Protein AF-A0A8H6UG56-F1 (afdb_monomer)

Mean predicted aligned error: 6.61 Å

Secondary structure (DSSP, 8-state):
--TTHHHHHHIIIIIIIIIIIIIIT---GGG-EEEEETHHHHHHHHHHHHHHHHTTTSS-SS----SEEEEES--S-TTS---SSPB-S-EEEEEESS-SSS-HHHHHHHHHHBS-EEEEEESSSSS----SHHHHHHHHHHHHHH----TTPPTT-----

Solvent-accessible surface area (backbone atoms only — not comparable to full-atom values): 8827 Å² total; per-residue (Å²): 135,71,87,58,50,66,59,55,24,49,44,48,37,54,51,46,44,49,41,39,40,30,67,70,67,64,44,53,45,56,74,42,65,46,77,19,58,35,72,48,8,23,36,48,48,50,30,55,43,49,55,37,54,72,29,68,78,68,82,53,95,67,44,72,35,39,34,25,36,40,14,32,22,23,32,51,50,88,88,52,85,64,79,73,83,54,17,75,31,34,32,37,37,34,23,13,66,56,33,81,53,50,27,72,72,27,50,52,53,31,51,56,37,24,70,41,69,47,78,48,63,35,90,50,73,43,30,66,79,66,87,49,68,79,54,38,45,62,55,50,53,55,50,54,76,41,58,86,68,66,82,85,60,61,91,88,73,74,86,88,127

Foldseek 3Di:
DCVCLVVLLCCCQVCPVVNPVCPPVPDFLLQAEEEAEDSGLLSQLLNQLVQQVVCVPVPPPCRRGHLAYEYFLAAHDPPHDLDDDARAHAYEYEWAPARPHCDPVRQVSNVSRHVHYHYYHHPDHTRGDDDDCVSCVVVVVSVVVSNPDPPVVDPPDDDDD

Nearest PDB structures (foldseek):
  3bdi-assembly1_A  TM=7.224E-01  e=1.217E-03  Thermoplasma acidophilum DSM 1728
  3pi6-assembly2_D  TM=7.248E-01  e=5.162E-02  Pseudomonas aeruginosa UCBPP-PA14
  4ywf-assembly1_A  TM=5.797E-01  e=2.856E-02  Micromonospora maris
  3kda-assembly2_B  TM=7.208E-01  e=9.328E-02  Pseudomonas aeruginosa UCBPP-PA14
  4dmh-assembly1_A  TM=7.120E-01  e=1.213E-01  Pseudomonas aeruginosa UCBPP-PA14

InterPro domains:
  IPR029058 Alpha/Beta hydrolase fold [G3DSA:3.40.50.1820] (2-149)
  IPR029058 Alpha/Beta hydrolase fold [SSF53474] (21-148)
  IPR050565 Acyl-protein thioesterase 1-2/Carboxylesterase-like [PTHR10655] (22-149)

Organism: NCBI:txid1194566

Sequence (161 aa):
MDAGFKRATSLLLDEVIQGALVRKCGYRAAEILVLGFGQGGMAALVAAREMAQSQSGSGSAGGDALSGVISIGAPYPLSGSTVGAKSRTPVLLVGGREPTAVSEGAIRRTKQVFEFVEVHQYARKGDGMPRNRDEMMPVMQFFARRLRSWQGVPEGSVEIT

Radius of gyration: 16.25 Å; Cα contacts (8 Å, |Δi|>4): 280; chains: 1; bounding box: 48×29×45 Å

Structure (mmCIF, N/CA/C/O backbone):
data_AF-A0A8H6UG56-F1
#
_entry.id   AF-A0A8H6UG56-F1
#
loop_
_atom_site.group_PDB
_atom_site.id
_atom_site.type_symbol
_atom_site.label_atom_id
_atom_site.label_alt_id
_atom_site.label_comp_id
_atom_site.label_asym_id
_atom_site.label_entity_id
_atom_site.label_seq_id
_atom_site.pdbx_PDB_ins_code
_atom_site.Cartn_x
_atom_site.Cartn_y
_atom_site.Cartn_z
_atom_site.occupancy
_atom_site.B_iso_or_equiv
_atom_site.auth_seq_id
_atom_site.auth_comp_id
_atom_site.auth_asym_id
_atom_site.auth_atom_id
_atom_site.pdbx_PDB_model_num
ATOM 1 N N . MET A 1 1 ? 17.323 12.055 7.307 1.00 52.69 1 MET A N 1
ATOM 2 C CA . MET A 1 1 ? 16.178 12.989 7.234 1.00 52.69 1 MET A CA 1
ATOM 3 C C . MET A 1 1 ? 15.029 12.239 6.574 1.00 52.69 1 MET A C 1
ATOM 5 O O . MET A 1 1 ? 15.282 11.625 5.548 1.00 52.69 1 MET A O 1
ATOM 9 N N . ASP A 1 2 ? 13.833 12.188 7.167 1.00 72.81 2 ASP A N 1
ATOM 10 C CA . ASP A 1 2 ? 12.706 11.358 6.684 1.00 72.81 2 ASP A CA 1
ATOM 11 C C . ASP A 1 2 ? 11.774 12.086 5.694 1.00 72.81 2 ASP A C 1
ATOM 13 O O . ASP A 1 2 ? 10.725 11.558 5.340 1.00 72.81 2 ASP A O 1
ATOM 17 N N . ALA A 1 3 ? 12.137 13.308 5.283 1.00 78.31 3 ALA A N 1
ATOM 18 C CA . ALA A 1 3 ? 11.369 14.179 4.389 1.00 78.31 3 ALA A CA 1
ATOM 19 C C . ALA A 1 3 ? 9.883 14.365 4.782 1.00 78.31 3 ALA A C 1
ATOM 21 O O . ALA A 1 3 ? 9.052 14.664 3.929 1.00 78.31 3 ALA A O 1
ATOM 22 N N . GLY A 1 4 ? 9.531 14.199 6.065 1.00 82.62 4 GLY A N 1
ATOM 23 C CA . GLY A 1 4 ? 8.148 14.304 6.544 1.00 82.62 4 GLY A CA 1
ATOM 24 C C . GLY A 1 4 ? 7.316 13.027 6.390 1.00 82.62 4 GLY A C 1
ATOM 25 O O . GLY A 1 4 ? 6.110 13.055 6.639 1.00 82.62 4 GLY A O 1
ATOM 26 N N . PHE A 1 5 ? 7.929 11.897 6.032 1.00 86.06 5 PHE A N 1
ATOM 27 C CA . PHE A 1 5 ? 7.239 10.618 5.858 1.00 86.06 5 PHE A CA 1
ATOM 28 C C . PHE A 1 5 ? 6.535 10.143 7.138 1.00 86.06 5 PHE A C 1
ATOM 30 O O . PHE A 1 5 ? 5.397 9.670 7.074 1.00 86.06 5 PHE A O 1
ATOM 37 N N . LYS A 1 6 ? 7.143 10.341 8.318 1.00 88.12 6 LYS A N 1
ATOM 38 C CA . LYS A 1 6 ? 6.488 10.032 9.598 1.00 88.12 6 LYS A CA 1
ATOM 39 C C . LYS A 1 6 ? 5.243 10.891 9.826 1.00 88.12 6 LYS A C 1
ATOM 41 O O . LYS A 1 6 ? 4.203 10.392 10.230 1.00 88.12 6 LYS A O 1
ATOM 46 N N . ARG A 1 7 ? 5.317 12.185 9.505 1.00 90.88 7 ARG A N 1
ATOM 47 C CA . ARG A 1 7 ? 4.162 13.087 9.617 1.00 90.88 7 ARG A CA 1
ATOM 48 C C . ARG A 1 7 ? 3.026 12.655 8.688 1.00 90.88 7 ARG A C 1
ATOM 50 O O . ARG A 1 7 ? 1.876 12.648 9.109 1.00 90.88 7 ARG A O 1
ATOM 57 N N . ALA A 1 8 ? 3.343 12.293 7.445 1.00 90.38 8 ALA A N 1
ATOM 58 C CA . ALA A 1 8 ? 2.348 11.848 6.470 1.00 90.38 8 ALA A CA 1
ATOM 59 C C . ALA A 1 8 ? 1.655 10.542 6.894 1.00 90.38 8 ALA A C 1
ATOM 61 O O . ALA A 1 8 ? 0.443 10.410 6.739 1.00 90.38 8 ALA A O 1
ATOM 62 N N . THR A 1 9 ? 2.412 9.595 7.453 1.00 90.62 9 THR A N 1
ATOM 63 C CA . THR A 1 9 ? 1.878 8.311 7.937 1.00 90.62 9 THR A CA 1
ATOM 64 C C . THR A 1 9 ? 1.002 8.481 9.177 1.00 90.62 9 THR A C 1
ATOM 66 O O . THR A 1 9 ? -0.110 7.956 9.183 1.00 90.62 9 THR A O 1
ATOM 69 N N . SER A 1 10 ? 1.420 9.292 10.157 1.00 91.12 10 SER A N 1
ATOM 70 C CA . SER A 1 10 ? 0.582 9.624 11.320 1.00 91.12 10 SER A CA 1
ATOM 71 C C . SER A 1 10 ? -0.700 10.358 10.920 1.00 91.12 10 SER A C 1
ATOM 73 O O . SER A 1 10 ? -1.774 9.994 11.378 1.00 91.12 10 SER A O 1
ATOM 75 N N . LEU A 1 11 ? -0.631 11.328 10.000 1.00 95.19 11 LEU A N 1
ATOM 76 C CA . LEU A 1 11 ? -1.826 12.024 9.506 1.00 95.19 11 LEU A CA 1
ATOM 77 C C . LEU A 1 11 ? -2.807 11.052 8.832 1.00 95.19 11 LEU A C 1
ATOM 79 O O . LEU A 1 11 ? -4.009 11.088 9.104 1.00 95.19 11 LEU A O 1
ATOM 83 N N . LEU A 1 12 ? -2.306 10.157 7.974 1.00 95.00 12 LEU A N 1
ATOM 84 C CA . LEU A 1 12 ? -3.136 9.154 7.306 1.00 95.00 12 LEU A CA 1
ATOM 85 C C . LEU A 1 12 ? -3.818 8.221 8.318 1.00 95.00 12 LEU A C 1
ATOM 87 O O . LEU A 1 12 ? -5.011 7.947 8.195 1.00 95.00 12 LEU A O 1
ATOM 91 N N . LEU A 1 13 ? -3.081 7.736 9.315 1.00 93.12 13 LEU A N 1
ATOM 92 C CA . LEU A 1 13 ? -3.613 6.812 10.311 1.00 93.12 13 LEU A CA 1
ATOM 93 C C . LEU A 1 13 ? -4.576 7.502 11.288 1.00 93.12 13 LEU A C 1
ATOM 95 O O . LEU A 1 13 ? -5.721 7.070 11.429 1.00 93.12 13 LEU A O 1
ATOM 99 N N . ASP A 1 14 ? -4.128 8.565 11.949 1.00 93.44 14 ASP A N 1
ATOM 100 C CA . ASP A 1 14 ? -4.797 9.132 13.122 1.00 93.44 14 ASP A CA 1
ATOM 101 C C . ASP A 1 14 ? -5.932 10.084 12.745 1.00 93.44 14 ASP A C 1
ATOM 103 O O . ASP A 1 14 ? -7.013 10.047 13.348 1.00 93.44 14 ASP A O 1
ATOM 107 N N . GLU A 1 15 ? -5.709 10.931 11.737 1.00 96.00 15 GLU A N 1
ATOM 108 C CA . GLU A 1 15 ? -6.671 11.957 11.332 1.00 96.00 15 GLU A CA 1
ATOM 109 C C . GLU A 1 15 ? -7.642 11.429 10.280 1.00 96.00 15 GLU A C 1
ATOM 111 O O . GLU A 1 15 ? -8.855 11.582 10.432 1.00 96.00 15 GLU A O 1
ATOM 116 N N . VAL A 1 16 ? -7.131 10.777 9.231 1.00 96.81 16 VAL A N 1
ATOM 117 C CA . VAL A 1 16 ? -7.970 10.315 8.118 1.00 96.81 16 VAL A CA 1
ATOM 118 C C . VAL A 1 16 ? -8.674 9.013 8.474 1.00 96.81 16 VAL A C 1
ATOM 120 O O . VAL A 1 16 ? -9.904 8.985 8.525 1.00 96.81 16 VAL A O 1
ATOM 123 N N . ILE A 1 17 ? -7.931 7.936 8.745 1.00 94.38 17 ILE A N 1
ATOM 124 C CA . ILE A 1 17 ? -8.549 6.623 8.953 1.00 94.38 17 ILE A CA 1
ATOM 125 C C . ILE A 1 17 ? -9.282 6.573 10.299 1.00 94.38 17 ILE A C 1
ATOM 127 O O . ILE A 1 17 ? -10.497 6.394 10.328 1.00 94.38 17 ILE A O 1
ATOM 131 N N . GLN A 1 18 ? -8.583 6.766 11.418 1.00 93.12 18 GLN A N 1
ATOM 132 C CA . GLN A 1 18 ? -9.194 6.672 12.748 1.00 93.12 18 GLN A CA 1
ATOM 133 C C . GLN A 1 18 ? -10.093 7.877 13.054 1.00 93.12 18 GLN A C 1
ATOM 135 O O . GLN A 1 18 ? -11.177 7.738 13.619 1.00 93.12 18 GLN A O 1
ATOM 140 N N . GLY A 1 19 ? -9.647 9.087 12.717 1.00 94.31 19 GLY A N 1
ATOM 141 C CA . GLY A 1 19 ? -10.352 10.339 12.997 1.00 94.31 19 GLY A CA 1
ATOM 142 C C . GLY A 1 19 ? -11.615 10.528 12.171 1.00 94.31 19 GLY A C 1
ATOM 143 O O . GLY A 1 19 ? -12.690 10.703 12.740 1.00 94.31 19 GLY A O 1
ATOM 144 N N . ALA A 1 20 ? -11.497 10.519 10.847 1.00 97.06 20 ALA A N 1
ATOM 145 C CA . ALA A 1 20 ? -12.619 10.792 9.963 1.00 97.06 20 ALA A CA 1
ATOM 146 C C . ALA A 1 20 ? -13.411 9.522 9.636 1.00 97.06 20 ALA A C 1
ATOM 148 O O . ALA A 1 20 ? -14.585 9.440 9.990 1.00 97.06 20 ALA A O 1
ATOM 149 N N . LEU A 1 21 ? -12.787 8.524 9.007 1.00 95.12 21 LEU A N 1
ATOM 150 C CA . LEU A 1 21 ? -13.517 7.375 8.462 1.00 95.12 21 LEU A CA 1
ATOM 151 C C . LEU A 1 21 ? -14.144 6.509 9.561 1.00 95.12 21 LEU A C 1
ATOM 153 O O . LEU A 1 21 ? -15.338 6.226 9.500 1.00 95.12 21 LEU A O 1
ATOM 157 N N . VAL A 1 22 ? -13.377 6.144 10.588 1.00 92.12 22 VAL A N 1
ATOM 158 C CA . VAL A 1 22 ? -13.884 5.300 11.677 1.00 92.12 22 VAL A CA 1
ATOM 159 C C . VAL A 1 22 ? -14.750 6.111 12.640 1.00 92.12 22 VAL A C 1
ATOM 161 O O . VAL A 1 22 ? -15.940 5.842 12.776 1.00 92.12 22 VAL A O 1
ATOM 164 N N . ARG A 1 23 ? -14.191 7.134 13.302 1.00 93.62 23 ARG A N 1
ATOM 165 C CA . ARG A 1 23 ? -14.904 7.832 14.389 1.00 93.62 23 ARG A CA 1
ATOM 166 C C . ARG A 1 23 ? -16.042 8.737 13.922 1.00 93.62 23 ARG A C 1
ATOM 168 O O . ARG A 1 23 ? -17.066 8.777 14.594 1.00 93.62 23 ARG A O 1
ATOM 175 N N . LYS A 1 24 ? -15.876 9.492 12.829 1.00 96.69 24 LYS A N 1
ATOM 176 C CA . LYS A 1 24 ? -16.911 10.438 12.366 1.00 96.69 24 LYS A CA 1
ATOM 177 C C . LYS A 1 24 ? -17.894 9.803 11.390 1.00 96.69 24 LYS A C 1
ATOM 179 O O . LYS A 1 24 ? -19.077 10.113 11.455 1.00 96.69 24 LYS A O 1
ATOM 184 N N . CYS A 1 25 ? -17.414 8.950 10.487 1.00 94.56 25 CYS A N 1
ATOM 185 C CA . CYS A 1 25 ? -18.244 8.346 9.445 1.00 94.56 25 CYS A CA 1
ATOM 186 C C . CYS A 1 25 ? -18.743 6.935 9.790 1.00 94.56 25 CYS A C 1
ATOM 188 O O . CYS A 1 25 ? -19.623 6.438 9.096 1.00 94.56 25 CYS A O 1
ATOM 190 N N . GLY A 1 26 ? -18.227 6.299 10.847 1.00 90.38 26 GLY A N 1
ATOM 191 C CA . GLY A 1 26 ? -18.709 4.999 11.317 1.00 90.38 26 GLY A CA 1
ATOM 192 C C . GLY A 1 26 ? -18.255 3.798 10.483 1.00 90.38 26 GLY A C 1
ATOM 193 O O . GLY A 1 26 ? -18.798 2.711 10.668 1.00 90.38 26 GLY A O 1
ATOM 194 N N . TYR A 1 27 ? -17.278 3.960 9.584 1.00 91.00 27 TYR A N 1
AT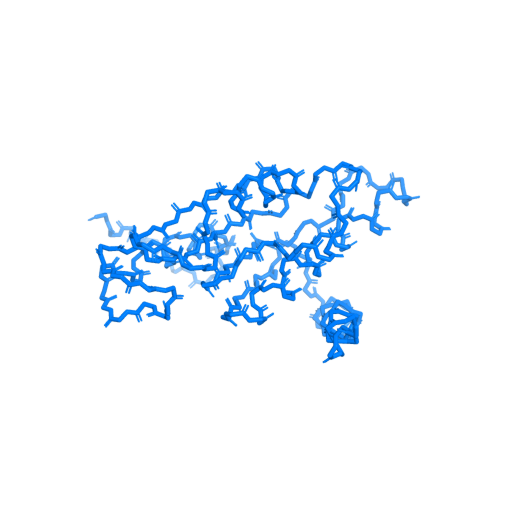OM 195 C CA . TYR A 1 27 ? -16.721 2.835 8.831 1.00 91.00 27 TYR A CA 1
ATOM 196 C C . TYR A 1 27 ? -15.914 1.911 9.746 1.00 91.00 27 TYR A C 1
ATOM 198 O O . TYR A 1 27 ? -15.147 2.358 10.601 1.00 91.00 27 TYR A O 1
ATOM 206 N N . ARG A 1 28 ? -16.013 0.604 9.522 1.00 89.62 28 ARG A N 1
ATOM 207 C CA . ARG A 1 28 ? -15.114 -0.387 10.130 1.00 89.62 28 ARG A CA 1
ATOM 208 C C . ARG A 1 28 ? -13.779 -0.385 9.392 1.00 89.62 28 ARG A C 1
ATOM 210 O O . ARG A 1 28 ? -13.743 -0.151 8.185 1.00 89.62 28 ARG A O 1
ATOM 217 N N . ALA A 1 29 ? -12.677 -0.736 10.059 1.00 89.75 29 ALA A N 1
ATOM 218 C CA . ALA A 1 29 ? -11.380 -0.858 9.373 1.00 89.75 29 ALA A CA 1
ATOM 219 C C . ALA A 1 29 ? -11.466 -1.859 8.204 1.00 89.75 29 ALA A C 1
ATOM 221 O O . ALA A 1 29 ? -11.003 -1.606 7.093 1.00 89.75 29 ALA A O 1
ATOM 222 N N . ALA A 1 30 ? -12.212 -2.934 8.446 1.00 89.06 30 ALA A N 1
ATOM 223 C CA . ALA A 1 30 ? -12.656 -3.952 7.509 1.00 89.06 30 ALA A CA 1
ATOM 224 C C . ALA A 1 30 ? -13.321 -3.452 6.203 1.00 89.06 30 ALA A C 1
ATOM 226 O O . ALA A 1 30 ? -13.440 -4.243 5.262 1.00 89.06 30 ALA A O 1
ATOM 227 N N . GLU A 1 31 ? -13.779 -2.202 6.146 1.00 90.56 31 GLU A N 1
ATOM 228 C CA . GLU A 1 31 ? -14.461 -1.571 5.004 1.00 90.56 31 GLU A CA 1
ATOM 229 C C . GLU A 1 31 ? -13.562 -0.571 4.268 1.00 90.56 31 GLU A C 1
ATOM 231 O O . GLU A 1 31 ? -13.921 -0.066 3.208 1.00 90.56 31 GLU A O 1
ATOM 236 N N . ILE A 1 32 ? -12.371 -0.302 4.803 1.00 93.56 32 ILE A N 1
ATOM 237 C CA . ILE A 1 32 ? -11.450 0.703 4.285 1.00 93.56 32 ILE A CA 1
ATOM 238 C C . ILE A 1 32 ? -10.350 0.001 3.490 1.00 93.56 32 ILE A C 1
ATOM 240 O O . ILE A 1 32 ? -9.613 -0.834 4.016 1.00 93.56 32 ILE A O 1
ATOM 244 N N . LEU A 1 33 ? -10.224 0.355 2.212 1.00 95.81 33 LEU A N 1
ATOM 245 C CA . LEU A 1 33 ? -9.121 -0.055 1.348 1.00 95.81 33 LEU A CA 1
ATOM 246 C C . LEU A 1 33 ? -8.312 1.174 0.946 1.00 95.81 33 LEU A C 1
ATOM 248 O O . LEU A 1 33 ? -8.878 2.198 0.568 1.00 95.81 33 LEU A O 1
ATOM 252 N N . VAL A 1 34 ? -6.986 1.066 1.003 1.00 97.00 34 VAL A N 1
ATOM 253 C CA . VAL A 1 34 ? -6.087 2.166 0.642 1.00 97.00 34 VAL A CA 1
ATOM 254 C C . VAL A 1 34 ? -5.360 1.826 -0.651 1.00 97.00 34 VAL A C 1
ATOM 256 O O . VAL A 1 34 ? -4.660 0.819 -0.732 1.00 97.00 34 VAL A O 1
ATOM 259 N N . LEU A 1 35 ? -5.503 2.679 -1.662 1.00 97.62 35 LEU A N 1
ATOM 260 C CA . LEU A 1 35 ? -4.717 2.620 -2.890 1.00 97.62 35 LEU A CA 1
ATOM 261 C C . LEU A 1 35 ? -3.678 3.738 -2.859 1.00 97.62 35 LEU A C 1
ATOM 263 O O . LEU A 1 35 ? -4.025 4.906 -2.698 1.00 97.62 35 LEU A O 1
ATOM 267 N N . GLY A 1 36 ? -2.407 3.386 -3.029 1.00 97.31 36 GLY A N 1
ATOM 268 C CA . GLY A 1 36 ? -1.306 4.341 -3.041 1.00 97.31 36 GLY A CA 1
ATOM 269 C C . GLY A 1 36 ? -0.345 4.110 -4.203 1.00 97.31 36 GLY A C 1
ATOM 270 O O . GLY A 1 36 ? -0.019 2.975 -4.544 1.00 97.31 36 GLY A O 1
ATOM 271 N N . PHE A 1 37 ? 0.139 5.205 -4.788 1.00 97.00 37 PHE A N 1
ATOM 272 C CA . PHE A 1 37 ? 1.161 5.204 -5.835 1.00 97.00 37 PHE A CA 1
ATOM 273 C C . PHE A 1 37 ? 2.478 5.781 -5.305 1.00 97.00 37 PHE A C 1
ATOM 275 O O . PHE A 1 37 ? 2.483 6.809 -4.621 1.00 97.00 37 PHE A O 1
ATOM 282 N N . GLY A 1 38 ? 3.598 5.119 -5.605 1.00 95.06 38 GLY A N 1
ATOM 283 C CA . GLY A 1 38 ? 4.928 5.531 -5.165 1.00 95.06 38 GLY A CA 1
ATOM 284 C C . GLY A 1 38 ? 4.975 5.724 -3.648 1.00 95.06 38 GLY A C 1
ATOM 285 O O . GLY A 1 38 ? 4.553 4.864 -2.877 1.00 95.06 38 GLY A O 1
ATOM 286 N N . GLN A 1 39 ? 5.428 6.887 -3.188 1.00 93.38 39 GLN A N 1
ATOM 287 C CA . GLN A 1 39 ? 5.518 7.169 -1.749 1.00 93.38 39 GLN A CA 1
ATOM 288 C C . GLN A 1 39 ? 4.159 7.103 -1.027 1.00 93.38 39 GLN A C 1
ATOM 290 O O . GLN A 1 39 ? 4.120 6.749 0.149 1.00 93.38 39 GLN A O 1
ATOM 295 N N . GLY A 1 40 ? 3.043 7.347 -1.725 1.00 95.31 40 GLY A N 1
ATOM 296 C CA . GLY A 1 40 ? 1.704 7.133 -1.170 1.00 95.31 40 GLY A CA 1
ATOM 297 C C . GLY A 1 40 ? 1.416 5.657 -0.877 1.00 95.31 40 GLY A C 1
ATOM 298 O O . GLY A 1 40 ? 0.803 5.339 0.138 1.00 95.31 40 GLY A O 1
ATOM 299 N N . GLY A 1 41 ? 1.926 4.744 -1.710 1.00 96.62 41 GLY A N 1
ATOM 300 C CA . GLY A 1 41 ? 1.874 3.300 -1.462 1.00 96.62 41 GLY A CA 1
ATOM 301 C C . GLY A 1 41 ? 2.718 2.892 -0.254 1.00 96.62 41 GLY A C 1
ATOM 302 O O . GLY A 1 41 ? 2.249 2.156 0.612 1.00 96.62 41 GLY A O 1
ATOM 303 N N . MET A 1 42 ? 3.925 3.458 -0.117 1.00 96.50 42 MET A N 1
ATOM 304 C CA . MET A 1 42 ? 4.762 3.242 1.074 1.00 96.50 42 MET A CA 1
ATOM 305 C C . MET A 1 42 ? 4.055 3.706 2.352 1.00 96.50 42 MET A C 1
ATO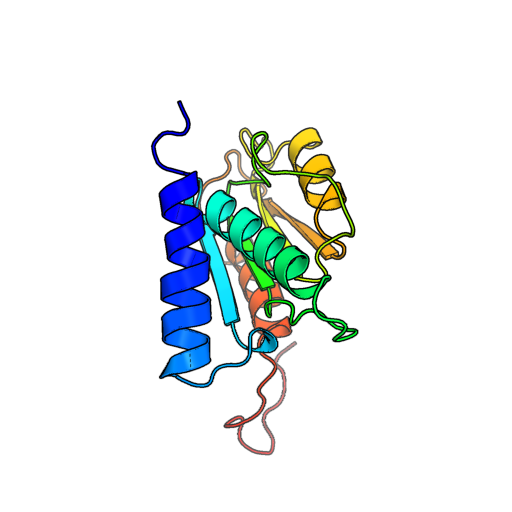M 307 O O . MET A 1 42 ? 4.050 2.982 3.347 1.00 96.50 42 MET A O 1
ATOM 311 N N . ALA A 1 43 ? 3.447 4.895 2.325 1.00 96.00 43 ALA A N 1
ATOM 312 C CA . ALA A 1 43 ? 2.724 5.444 3.466 1.00 96.00 43 ALA A CA 1
ATOM 313 C C . ALA A 1 43 ? 1.503 4.587 3.831 1.00 96.00 43 ALA A C 1
ATOM 315 O O . ALA A 1 43 ? 1.294 4.297 5.007 1.00 96.00 43 ALA A O 1
ATOM 316 N N . ALA A 1 44 ? 0.747 4.115 2.832 1.00 96.81 44 ALA A N 1
ATOM 317 C CA . ALA A 1 44 ? -0.385 3.214 3.032 1.00 96.81 44 ALA A CA 1
ATOM 318 C C . ALA A 1 44 ? 0.030 1.901 3.715 1.00 96.81 44 ALA A C 1
ATOM 320 O O . ALA A 1 44 ? -0.625 1.453 4.656 1.00 96.81 44 ALA A O 1
ATOM 321 N N . LEU A 1 45 ? 1.147 1.305 3.285 1.00 97.44 45 LEU A N 1
ATOM 322 C CA . LEU A 1 45 ? 1.685 0.094 3.902 1.00 97.44 45 LEU A CA 1
ATOM 323 C C . LEU A 1 45 ? 2.135 0.344 5.350 1.00 97.44 45 LEU A C 1
ATOM 325 O O . LEU A 1 45 ? 1.852 -0.465 6.227 1.00 97.44 45 LEU A O 1
ATOM 329 N N . VAL A 1 46 ? 2.805 1.460 5.638 1.00 95.94 46 VAL A N 1
ATOM 330 C CA . VAL A 1 46 ? 3.209 1.779 7.019 1.00 95.94 46 VAL A CA 1
ATOM 331 C C . VAL A 1 46 ? 1.995 2.020 7.912 1.00 95.94 46 VAL A C 1
ATOM 333 O O . VAL A 1 46 ? 1.905 1.401 8.968 1.00 95.94 46 VAL A O 1
ATOM 336 N N . ALA A 1 47 ? 1.010 2.802 7.465 1.00 94.31 47 ALA A N 1
ATOM 337 C CA . ALA A 1 47 ? -0.214 3.042 8.229 1.00 94.31 47 ALA A CA 1
ATOM 338 C C . ALA A 1 47 ? -0.979 1.737 8.524 1.00 94.31 47 ALA A C 1
ATOM 340 O O . ALA A 1 47 ? -1.402 1.501 9.655 1.00 94.31 47 ALA A O 1
ATOM 341 N N . ALA A 1 48 ? -1.10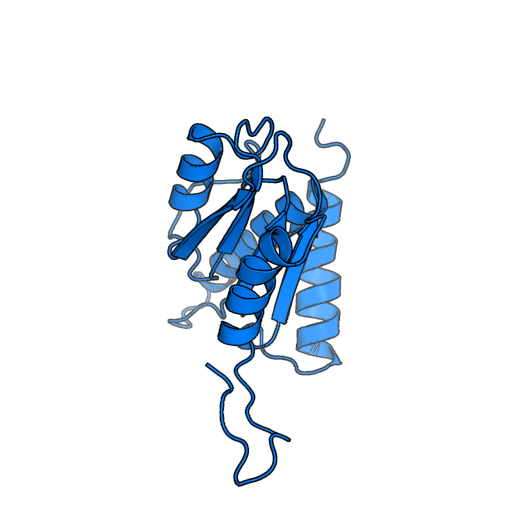1 0.840 7.538 1.00 94.56 48 ALA A N 1
ATOM 342 C CA . ALA A 1 48 ? -1.731 -0.469 7.722 1.00 94.56 48 ALA A CA 1
ATOM 343 C C . ALA A 1 48 ? -0.962 -1.377 8.697 1.00 94.56 48 ALA A C 1
ATOM 345 O O . ALA A 1 48 ? -1.558 -2.214 9.384 1.00 94.56 48 ALA A O 1
ATOM 346 N N . ARG A 1 49 ? 0.367 -1.243 8.750 1.00 93.38 49 ARG A N 1
ATOM 347 C CA . ARG A 1 49 ? 1.208 -1.961 9.707 1.00 93.38 49 ARG A CA 1
ATOM 348 C C . ARG A 1 49 ? 1.024 -1.413 11.120 1.00 93.38 49 ARG A C 1
ATOM 350 O O . ARG A 1 49 ? 0.782 -2.199 12.035 1.00 93.38 49 ARG A O 1
ATOM 357 N N . GLU A 1 50 ? 1.120 -0.102 11.292 1.00 91.19 50 GLU A N 1
ATOM 358 C CA . GLU A 1 50 ? 0.982 0.559 12.592 1.00 91.19 50 GLU A CA 1
ATOM 359 C C . GLU A 1 50 ? -0.411 0.334 13.189 1.00 91.19 50 GLU A C 1
ATOM 361 O O . GLU A 1 50 ? -0.522 -0.016 14.361 1.00 91.19 50 GLU A O 1
ATOM 366 N N . MET A 1 51 ? -1.465 0.381 12.367 1.00 88.12 51 MET A N 1
ATOM 367 C CA . MET A 1 51 ? -2.827 0.034 12.787 1.00 88.12 51 MET A CA 1
ATOM 368 C C . MET A 1 51 ? -2.912 -1.363 13.418 1.00 88.12 51 MET A C 1
ATOM 370 O O . MET A 1 51 ? -3.538 -1.534 14.464 1.00 88.12 51 MET A O 1
ATOM 374 N N . ALA A 1 52 ? -2.251 -2.355 12.815 1.00 86.12 52 ALA A N 1
ATOM 375 C CA . ALA A 1 52 ? -2.228 -3.717 13.342 1.00 86.12 52 ALA A CA 1
ATOM 376 C C . ALA A 1 52 ? -1.416 -3.839 14.647 1.00 86.12 52 ALA A C 1
ATOM 378 O O . ALA A 1 52 ? -1.716 -4.697 15.474 1.00 86.12 52 ALA A O 1
ATOM 379 N N . GLN A 1 53 ? -0.396 -2.996 14.851 1.00 83.44 53 GLN A N 1
ATOM 380 C CA . GLN A 1 53 ? 0.410 -2.992 16.079 1.00 83.44 53 GLN A CA 1
ATOM 381 C C . GLN A 1 53 ? -0.328 -2.334 17.245 1.00 83.44 53 GLN A C 1
ATOM 383 O O . GLN A 1 53 ? -0.384 -2.917 18.328 1.00 83.44 53 GLN A O 1
ATOM 388 N N . SER A 1 54 ? -0.944 -1.170 17.027 1.00 74.62 54 SER A N 1
ATOM 389 C CA . SER A 1 54 ? -1.611 -0.392 18.079 1.00 74.62 54 SER A CA 1
ATOM 390 C C . SER A 1 54 ? -2.741 -1.152 18.782 1.00 74.62 54 SER A C 1
ATOM 392 O O . SER A 1 54 ? -3.037 -0.875 19.939 1.00 74.62 54 SER A O 1
ATOM 394 N N . GLN A 1 55 ? -3.346 -2.143 18.123 1.00 66.38 55 GLN A N 1
ATOM 395 C CA . GLN A 1 55 ? -4.443 -2.937 18.691 1.00 66.38 55 GLN A CA 1
ATOM 396 C C . GLN A 1 55 ? -3.996 -4.265 19.321 1.00 66.38 55 GLN A C 1
ATOM 398 O O . GLN A 1 55 ? -4.748 -4.879 20.070 1.00 66.38 55 GLN A O 1
ATOM 403 N N . SER A 1 56 ? -2.754 -4.699 19.090 1.00 56.00 56 SER A N 1
ATOM 404 C CA . SER A 1 56 ? -2.219 -5.924 19.708 1.00 56.00 56 SER A CA 1
ATOM 405 C C . SER A 1 56 ? -1.950 -5.793 21.218 1.00 56.00 56 SER A C 1
ATOM 407 O O . SER A 1 56 ? -1.790 -6.802 21.900 1.00 56.00 56 SER A O 1
ATOM 409 N N . GLY A 1 57 ? -1.962 -4.567 21.756 1.00 51.38 57 GLY A N 1
ATOM 410 C CA . GLY A 1 57 ? -1.846 -4.284 23.191 1.00 51.38 57 GLY A CA 1
ATOM 411 C C . GLY A 1 57 ? -3.173 -4.167 23.955 1.00 51.38 57 GLY A C 1
ATOM 412 O O . GLY A 1 57 ? -3.138 -4.068 25.177 1.00 51.38 57 GLY A O 1
ATOM 413 N N . SER A 1 58 ? -4.337 -4.174 23.287 1.00 51.47 58 SER A N 1
ATOM 414 C CA . SER A 1 58 ? -5.641 -3.884 23.919 1.00 51.47 58 SER A CA 1
ATOM 415 C C . SER A 1 58 ? -6.510 -5.114 24.226 1.00 51.47 58 SER A C 1
ATOM 417 O O . SER A 1 58 ? -7.696 -4.971 24.516 1.00 51.47 58 SER A O 1
ATOM 419 N N . GLY A 1 59 ? -5.962 -6.335 24.169 1.00 39.41 59 GLY A N 1
ATOM 420 C CA . GLY A 1 59 ? -6.677 -7.565 24.556 1.00 39.41 59 GLY A CA 1
ATOM 421 C C . GLY A 1 59 ? -7.852 -7.965 23.649 1.00 39.41 59 GLY A C 1
ATOM 422 O O . GLY A 1 59 ? -8.470 -9.003 23.870 1.00 39.41 59 GLY A O 1
ATOM 423 N N . SER A 1 60 ? -8.145 -7.190 22.601 1.00 39.62 60 SER A N 1
ATOM 424 C CA . SER A 1 60 ? -9.097 -7.571 21.558 1.00 39.62 60 SER A CA 1
ATOM 425 C C . SER A 1 60 ? -8.391 -8.510 20.582 1.00 39.62 60 SER A C 1
ATOM 427 O O . SER A 1 60 ? -7.555 -8.091 19.782 1.00 39.62 60 SER A O 1
ATOM 429 N N . ALA A 1 61 ? -8.678 -9.808 20.696 1.00 36.59 61 ALA A N 1
ATOM 430 C CA . ALA A 1 61 ? -8.149 -10.856 19.830 1.00 36.59 61 ALA A CA 1
ATOM 431 C C . ALA A 1 61 ? -8.678 -10.687 18.392 1.00 36.59 61 ALA A C 1
ATOM 433 O O . ALA A 1 61 ? -9.644 -11.322 17.984 1.00 36.59 61 ALA A O 1
ATOM 434 N N . GLY A 1 62 ? -8.051 -9.789 17.636 1.00 40.94 62 GLY A N 1
ATOM 435 C CA . GLY A 1 62 ? -8.428 -9.454 16.268 1.00 40.94 62 GLY A CA 1
ATOM 436 C C . GLY A 1 62 ? -8.287 -7.962 16.020 1.00 40.94 62 GLY A C 1
ATOM 437 O O . GLY A 1 62 ? -9.291 -7.268 15.933 1.00 40.94 62 GLY A O 1
ATOM 438 N N . GLY A 1 63 ? -7.046 -7.469 15.928 1.00 52.28 63 GLY A N 1
ATOM 439 C CA . GLY A 1 63 ? -6.804 -6.103 15.466 1.00 52.28 63 GLY A CA 1
ATOM 440 C C . GLY A 1 63 ? -7.485 -5.904 14.112 1.00 52.28 63 GLY A C 1
ATOM 441 O O . GLY A 1 63 ? -7.286 -6.717 13.204 1.00 52.28 63 GLY A O 1
ATOM 442 N N . ASP A 1 64 ? -8.326 -4.880 14.013 1.00 70.12 64 ASP A N 1
ATOM 443 C CA . ASP A 1 64 ? -9.257 -4.697 12.905 1.00 70.12 64 ASP A CA 1
ATOM 444 C C . ASP A 1 64 ? -8.452 -4.337 11.646 1.00 70.12 64 ASP A C 1
ATOM 446 O O . ASP A 1 64 ? -8.010 -3.204 11.446 1.00 70.12 64 ASP A O 1
ATOM 450 N N . ALA A 1 65 ? -8.134 -5.356 10.848 1.00 88.00 65 ALA A N 1
ATOM 451 C CA . ALA A 1 65 ? -7.327 -5.206 9.649 1.00 88.00 65 ALA A CA 1
ATOM 452 C C . ALA A 1 65 ? -8.090 -4.383 8.607 1.00 88.00 65 ALA A C 1
ATOM 454 O O . ALA A 1 65 ? -9.306 -4.535 8.444 1.00 88.00 65 ALA A O 1
ATOM 455 N N . LEU A 1 66 ? -7.357 -3.558 7.856 1.00 92.88 66 LEU A N 1
ATOM 456 C CA . LEU A 1 66 ? -7.934 -2.883 6.700 1.00 92.88 66 LEU A CA 1
ATOM 457 C C . LEU A 1 66 ? -8.436 -3.919 5.691 1.00 92.88 66 LEU A C 1
ATOM 459 O O . LEU A 1 66 ? -7.888 -5.022 5.585 1.00 92.88 66 LEU A O 1
ATOM 463 N N . SER A 1 67 ? -9.437 -3.536 4.900 1.00 93.88 67 SER A N 1
ATOM 464 C CA . SER A 1 67 ? -9.931 -4.368 3.802 1.00 93.88 67 SER A CA 1
ATOM 465 C C . SER A 1 67 ? -8.807 -4.735 2.825 1.00 93.88 67 SER A C 1
ATOM 467 O O . SER A 1 67 ? -8.719 -5.868 2.352 1.00 93.88 67 SER A O 1
ATOM 469 N N . GLY A 1 68 ? -7.879 -3.807 2.585 1.00 95.81 68 GLY A N 1
ATOM 470 C CA . GLY A 1 68 ? -6.618 -4.105 1.919 1.00 95.81 68 GLY A CA 1
ATOM 471 C C . GLY A 1 68 ? -5.779 -2.869 1.618 1.00 95.81 68 GLY A C 1
ATOM 472 O O . GLY A 1 68 ? -6.214 -1.733 1.818 1.00 95.81 68 GLY A O 1
ATOM 473 N N . VAL A 1 69 ? -4.574 -3.102 1.103 1.00 98.06 69 VAL A N 1
ATOM 474 C CA . VAL A 1 69 ? -3.706 -2.067 0.532 1.00 98.06 69 VAL A CA 1
ATOM 475 C C . VAL A 1 69 ? -3.307 -2.457 -0.884 1.00 98.06 69 VAL A C 1
ATOM 477 O O . VAL A 1 69 ? -2.779 -3.544 -1.108 1.00 98.06 69 VAL A O 1
ATOM 480 N N . ILE A 1 70 ? -3.515 -1.553 -1.834 1.00 98.62 70 ILE A N 1
ATOM 481 C CA . ILE A 1 70 ? -2.985 -1.645 -3.195 1.00 98.62 70 ILE A CA 1
ATOM 482 C C . ILE A 1 70 ? -1.827 -0.655 -3.284 1.00 98.62 70 ILE A C 1
ATOM 484 O O . ILE A 1 70 ? -2.041 0.556 -3.247 1.00 98.62 70 ILE A O 1
ATOM 488 N N . SER A 1 71 ? -0.600 -1.158 -3.386 1.00 98.44 71 SER A N 1
ATOM 489 C CA . SER A 1 71 ? 0.605 -0.334 -3.473 1.00 98.44 71 SER A CA 1
ATOM 490 C C . SER A 1 71 ? 1.244 -0.470 -4.848 1.00 98.44 71 SER A C 1
ATOM 492 O O . SER A 1 71 ? 1.814 -1.508 -5.195 1.00 98.44 71 SER A O 1
ATOM 494 N N . ILE A 1 72 ? 1.146 0.594 -5.638 1.00 98.25 72 ILE A N 1
ATOM 495 C CA . ILE A 1 72 ? 1.662 0.653 -7.002 1.00 98.25 72 ILE A CA 1
ATOM 496 C C . ILE A 1 72 ? 3.031 1.322 -6.985 1.00 98.25 72 ILE A C 1
ATOM 498 O O . ILE A 1 72 ? 3.184 2.467 -6.559 1.00 98.25 72 ILE A O 1
ATOM 502 N N . GLY A 1 73 ? 4.031 0.596 -7.463 1.00 96.44 73 GLY A N 1
ATOM 503 C CA . GLY A 1 73 ? 5.401 1.058 -7.613 1.00 96.44 73 GLY A CA 1
ATOM 504 C C . GLY A 1 73 ? 6.131 1.355 -6.315 1.00 96.44 73 GLY A C 1
ATOM 505 O O . GLY A 1 73 ? 7.103 2.108 -6.302 1.00 96.44 73 GLY A O 1
ATOM 506 N N . ALA A 1 74 ? 5.657 0.782 -5.213 1.00 95.25 74 ALA A N 1
ATOM 507 C CA . ALA A 1 74 ? 6.241 0.993 -3.907 1.00 95.25 74 ALA A CA 1
ATOM 508 C C . ALA A 1 74 ? 6.093 -0.238 -3.006 1.00 95.25 74 ALA A C 1
ATOM 510 O O . ALA A 1 74 ? 4.982 -0.724 -2.798 1.00 95.25 74 ALA A O 1
ATOM 511 N N . PRO A 1 75 ? 7.196 -0.739 -2.437 1.00 95.25 75 PRO A N 1
ATOM 512 C CA . PRO A 1 75 ? 7.173 -1.772 -1.410 1.00 95.25 75 PRO A CA 1
ATOM 513 C C . PRO A 1 75 ? 7.051 -1.164 -0.005 1.00 95.25 75 P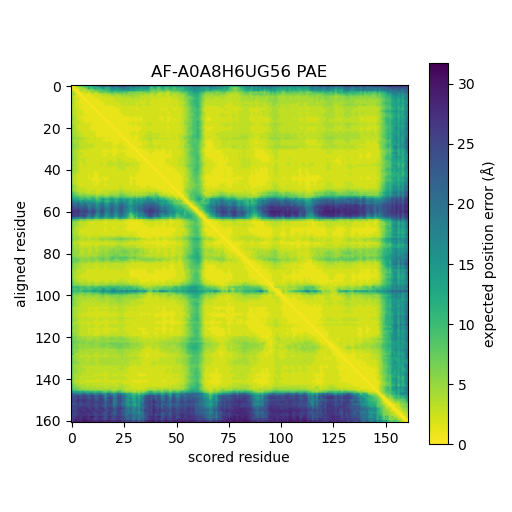RO A C 1
ATOM 515 O O . PRO A 1 75 ? 7.065 0.054 0.174 1.00 95.25 75 PRO A O 1
ATOM 518 N N . TYR A 1 76 ? 7.049 -2.019 1.019 1.00 96.88 76 TYR A N 1
ATOM 519 C CA . TYR A 1 76 ? 7.264 -1.568 2.391 1.00 96.88 76 TYR A CA 1
ATOM 520 C C . TYR A 1 76 ? 8.643 -0.883 2.532 1.00 96.88 76 TYR A C 1
ATOM 522 O O . TYR A 1 76 ? 9.662 -1.462 2.106 1.00 96.88 76 TYR A O 1
ATOM 530 N N . PRO A 1 77 ? 8.705 0.337 3.103 1.00 94.81 77 PRO A N 1
ATOM 531 C CA . PRO A 1 77 ? 9.932 1.124 3.140 1.00 94.81 77 PRO A CA 1
ATOM 532 C C . PRO A 1 77 ? 10.974 0.508 4.079 1.00 94.81 77 PRO A C 1
ATOM 534 O O . PRO A 1 77 ? 10.646 -0.154 5.059 1.00 94.81 77 PRO A O 1
ATOM 537 N N . LEU A 1 78 ? 12.255 0.760 3.794 1.00 92.88 78 LEU A N 1
ATOM 538 C CA . LEU A 1 78 ? 13.375 0.302 4.631 1.00 92.88 78 LEU A CA 1
ATOM 539 C C . LEU A 1 78 ? 13.365 0.915 6.037 1.00 92.88 78 LEU A C 1
ATOM 541 O O . LEU A 1 78 ? 13.847 0.293 6.974 1.00 92.88 78 LEU A O 1
ATOM 545 N N . SER A 1 79 ? 12.827 2.126 6.171 1.00 89.88 79 SER A N 1
ATOM 546 C CA . SER A 1 79 ? 12.679 2.827 7.447 1.00 89.88 79 SER A CA 1
ATOM 547 C C . SER A 1 79 ? 11.519 2.305 8.298 1.00 89.88 79 SER A C 1
ATOM 549 O O . SER A 1 79 ? 11.428 2.660 9.471 1.00 89.88 79 SER A O 1
ATOM 551 N N . GLY A 1 80 ? 10.623 1.491 7.728 1.00 89.06 80 GLY A N 1
ATOM 552 C CA . GLY A 1 80 ? 9.499 0.912 8.455 1.00 89.06 80 GLY A CA 1
ATOM 553 C C . GLY A 1 80 ? 9.945 -0.242 9.354 1.00 89.06 80 GLY A C 1
ATOM 554 O O . GLY A 1 80 ? 10.776 -1.063 8.968 1.00 89.06 80 GLY A O 1
ATOM 555 N N . SER A 1 81 ? 9.353 -0.349 10.545 1.00 89.44 81 SER A N 1
ATOM 556 C CA . SER A 1 81 ? 9.648 -1.449 11.471 1.00 89.44 81 SER A CA 1
ATOM 557 C C . SER A 1 81 ? 9.177 -2.794 10.913 1.00 89.44 81 SER A C 1
ATOM 559 O O . SER A 1 81 ? 8.045 -2.921 10.446 1.00 89.44 81 SER A O 1
ATOM 561 N N . THR A 1 82 ? 10.026 -3.816 10.989 1.00 90.00 82 THR A N 1
ATOM 562 C CA . THR A 1 82 ? 9.689 -5.207 10.638 1.00 90.00 82 THR A CA 1
ATOM 563 C C . THR A 1 82 ? 9.497 -6.100 11.866 1.00 90.00 82 THR A C 1
ATOM 565 O O . THR A 1 82 ? 9.229 -7.290 11.730 1.00 90.00 82 THR A O 1
ATOM 568 N N . VAL A 1 83 ? 9.619 -5.533 13.069 1.00 88.62 83 VAL A N 1
ATOM 569 C CA . VAL A 1 83 ? 9.538 -6.258 14.341 1.00 88.62 83 VAL A CA 1
ATOM 570 C C . VAL A 1 83 ? 8.076 -6.456 14.759 1.00 88.62 83 VAL A C 1
ATOM 572 O O . VAL A 1 83 ? 7.222 -5.597 14.520 1.00 88.62 83 VAL A O 1
ATOM 575 N N . GLY A 1 84 ? 7.787 -7.588 15.407 1.00 87.12 84 GLY A N 1
ATOM 576 C CA . GLY A 1 84 ? 6.471 -7.942 15.950 1.00 87.12 84 GLY A CA 1
ATOM 577 C C . GLY A 1 84 ? 5.637 -8.845 15.036 1.00 87.12 84 GLY A C 1
ATOM 578 O O . GLY A 1 84 ? 6.072 -9.234 13.955 1.00 87.12 84 GLY A O 1
ATOM 579 N N . ALA A 1 85 ? 4.416 -9.173 15.468 1.00 89.56 85 ALA A N 1
ATOM 580 C CA . ALA A 1 85 ? 3.495 -10.027 14.709 1.00 89.56 85 ALA A CA 1
ATOM 581 C C . ALA A 1 85 ? 3.124 -9.400 13.359 1.00 89.56 85 ALA A C 1
ATOM 583 O O . ALA A 1 85 ? 3.010 -8.178 13.275 1.00 89.56 85 ALA A O 1
ATOM 584 N N . LYS A 1 86 ? 2.915 -10.209 12.316 1.00 93.06 86 LYS A N 1
ATOM 585 C CA . LYS A 1 86 ? 2.543 -9.711 10.982 1.00 93.06 86 LYS A CA 1
ATOM 586 C C . LYS A 1 86 ? 1.162 -9.055 10.984 1.00 93.06 86 LYS A C 1
ATOM 588 O O . LYS A 1 86 ? 0.264 -9.487 11.700 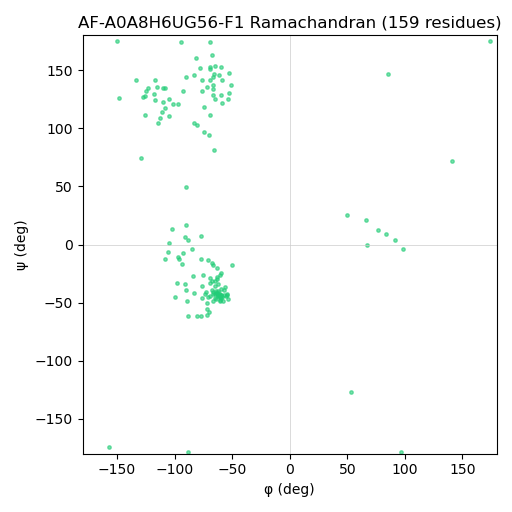1.00 93.06 86 LYS A O 1
ATOM 593 N N . SER A 1 87 ? 0.982 -8.034 10.149 1.00 93.25 87 SER A N 1
ATOM 594 C CA . SER A 1 87 ? -0.339 -7.476 9.860 1.00 93.25 87 SER A CA 1
ATOM 595 C C . SER A 1 87 ? -1.143 -8.448 8.997 1.00 93.25 87 SER A C 1
ATOM 597 O O . SER A 1 87 ? -0.624 -8.997 8.021 1.00 93.25 87 SER A O 1
ATOM 599 N N . ARG A 1 88 ? -2.419 -8.637 9.345 1.00 92.62 88 ARG A N 1
ATOM 600 C CA . ARG A 1 88 ? -3.363 -9.463 8.577 1.00 92.62 88 ARG A CA 1
ATOM 601 C C . ARG A 1 88 ? -4.030 -8.699 7.431 1.00 92.62 88 ARG A C 1
ATOM 603 O O . ARG A 1 88 ? -4.782 -9.300 6.670 1.00 92.62 88 ARG A O 1
ATOM 610 N N . THR A 1 89 ? -3.758 -7.398 7.294 1.00 95.12 89 THR A N 1
ATOM 611 C CA . THR A 1 89 ? -4.231 -6.592 6.163 1.00 95.12 89 THR A CA 1
ATOM 612 C C . THR A 1 89 ? -3.712 -7.191 4.852 1.00 95.12 89 THR A C 1
ATOM 614 O O . THR A 1 89 ? -2.495 -7.302 4.684 1.00 95.12 89 THR A O 1
ATOM 617 N N . PRO A 1 90 ? -4.591 -7.563 3.908 1.00 96.31 90 PRO A N 1
ATOM 618 C CA . PRO A 1 90 ? -4.171 -8.056 2.604 1.00 96.31 90 PRO A CA 1
ATOM 619 C C . PRO A 1 90 ? -3.491 -6.962 1.779 1.00 96.31 90 PRO A C 1
ATOM 621 O O . PRO A 1 90 ? -3.981 -5.835 1.714 1.00 96.31 90 PRO A O 1
ATOM 624 N N . VAL A 1 91 ? -2.395 -7.298 1.104 1.00 98.38 91 VAL A N 1
ATOM 625 C CA . VAL A 1 91 ? -1.619 -6.360 0.285 1.00 98.38 91 VAL A CA 1
ATOM 626 C C . VAL A 1 91 ? -1.501 -6.866 -1.147 1.00 98.38 91 VAL A C 1
ATOM 628 O O . VAL A 1 91 ? -1.139 -8.019 -1.366 1.00 98.38 91 VAL A O 1
ATOM 631 N N . LEU A 1 92 ? -1.721 -5.978 -2.115 1.00 98.56 92 LEU A N 1
ATOM 632 C CA . LEU A 1 92 ? -1.292 -6.142 -3.499 1.00 98.56 92 LEU A CA 1
ATOM 633 C C . LEU A 1 92 ? -0.132 -5.181 -3.781 1.00 98.56 92 LEU A C 1
ATOM 635 O O . LEU A 1 92 ? -0.304 -3.963 -3.732 1.00 98.56 92 LEU A O 1
ATOM 639 N N . LEU A 1 93 ? 1.040 -5.727 -4.103 1.00 98.25 93 LEU A N 1
ATOM 640 C CA . LEU A 1 93 ? 2.152 -4.968 -4.670 1.00 98.25 93 LEU A CA 1
ATOM 641 C C . LEU A 1 93 ? 2.090 -5.026 -6.192 1.00 98.25 93 LEU A C 1
ATOM 643 O O . LEU A 1 93 ? 1.979 -6.111 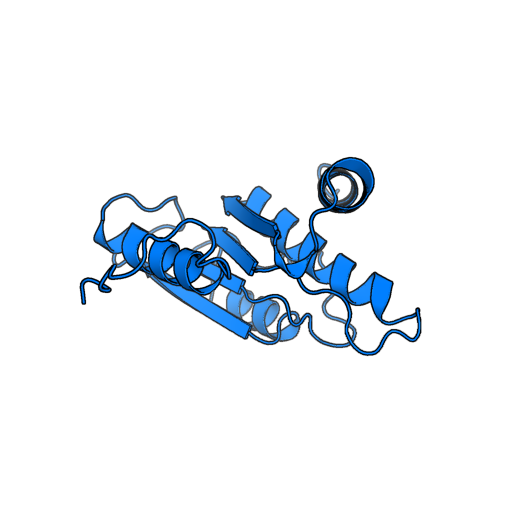-6.762 1.00 98.25 93 LEU A O 1
ATOM 647 N N . VAL A 1 94 ? 2.220 -3.876 -6.845 1.00 98.00 94 VAL A N 1
ATOM 648 C CA . VAL A 1 94 ? 2.180 -3.783 -8.306 1.00 98.00 94 VAL A CA 1
ATOM 649 C C . VAL A 1 94 ? 3.441 -3.097 -8.826 1.00 98.00 94 VAL A C 1
ATOM 651 O O . VAL A 1 94 ? 3.822 -2.049 -8.308 1.00 98.00 94 VAL A O 1
ATOM 654 N N . GLY A 1 95 ? 4.095 -3.664 -9.840 1.00 96.38 95 GLY A N 1
ATOM 655 C CA . GLY A 1 95 ? 5.321 -3.120 -10.442 1.00 96.38 95 GLY A CA 1
ATOM 656 C C . GLY A 1 95 ? 5.547 -3.605 -11.877 1.00 96.38 95 GLY A C 1
ATOM 657 O O . GLY A 1 95 ? 4.687 -4.269 -12.444 1.00 96.38 95 GLY A O 1
ATOM 658 N N . GLY A 1 96 ? 6.684 -3.271 -12.486 1.00 94.00 96 GLY A N 1
ATOM 659 C CA . GLY A 1 96 ? 7.073 -3.764 -13.820 1.00 94.00 96 GLY A CA 1
ATOM 660 C C . GLY A 1 96 ? 7.966 -5.015 -13.778 1.00 94.00 96 GLY A C 1
ATOM 661 O O . GLY A 1 96 ? 8.426 -5.415 -12.712 1.00 94.00 96 GLY A O 1
ATOM 662 N N . ARG A 1 97 ? 8.272 -5.606 -14.945 1.00 86.38 97 ARG A N 1
ATOM 663 C CA . ARG A 1 97 ? 9.145 -6.802 -15.104 1.00 86.38 97 ARG A CA 1
ATOM 664 C C . ARG A 1 97 ? 10.627 -6.564 -14.769 1.00 86.38 97 ARG A C 1
ATOM 666 O O . ARG A 1 97 ? 11.383 -7.502 -14.561 1.00 86.38 97 ARG A O 1
ATOM 673 N N . GLU A 1 98 ? 11.040 -5.305 -14.696 1.00 83.69 98 GLU A N 1
ATOM 674 C CA . GLU A 1 98 ? 12.363 -4.875 -14.223 1.00 83.69 98 GLU A CA 1
ATOM 675 C C . GLU A 1 98 ? 12.141 -3.794 -13.161 1.00 83.69 98 GLU A C 1
ATOM 677 O O . GLU A 1 98 ? 12.235 -2.597 -13.462 1.00 83.69 98 GLU A O 1
ATOM 682 N N . PRO A 1 99 ? 11.705 -4.198 -11.958 1.00 79.31 99 PRO A N 1
ATOM 683 C CA . PRO A 1 99 ? 11.262 -3.257 -10.948 1.00 79.31 99 PRO A CA 1
ATOM 684 C C . PRO A 1 99 ? 12.466 -2.571 -10.302 1.00 79.31 99 PRO A C 1
ATOM 686 O O . PRO A 1 99 ? 13.424 -3.219 -9.876 1.00 79.31 99 PRO A O 1
ATOM 689 N N . THR A 1 100 ? 12.408 -1.248 -10.201 1.00 85.88 100 THR A N 1
ATOM 690 C CA . THR A 1 100 ? 13.437 -0.441 -9.532 1.00 85.88 100 THR A CA 1
ATOM 691 C C . THR A 1 100 ? 13.107 -0.239 -8.057 1.00 85.88 100 THR A C 1
ATOM 693 O O . THR A 1 100 ? 14.002 -0.229 -7.214 1.00 85.88 100 THR A O 1
ATOM 696 N N . ALA A 1 101 ? 11.822 -0.130 -7.728 1.00 89.56 101 ALA A N 1
ATOM 697 C CA . ALA A 1 101 ? 11.306 -0.003 -6.376 1.00 89.56 101 ALA A CA 1
ATOM 698 C C . ALA A 1 101 ? 10.791 -1.346 -5.841 1.00 89.56 101 ALA A C 1
ATOM 700 O O . ALA A 1 101 ? 11.108 -1.720 -4.711 1.00 89.56 101 ALA A O 1
ATOM 701 N N . VAL A 1 102 ? 10.030 -2.106 -6.636 1.00 92.50 102 VAL A N 1
ATOM 702 C CA . VAL A 1 102 ? 9.392 -3.371 -6.205 1.00 92.50 102 VAL A CA 1
ATOM 703 C C . VAL A 1 102 ? 10.309 -4.580 -6.456 1.00 92.50 102 VAL A C 1
ATOM 705 O O . VAL A 1 102 ? 9.918 -5.579 -7.052 1.00 92.50 102 VAL A O 1
ATOM 708 N N . SER A 1 103 ? 11.570 -4.481 -6.028 1.00 93.31 103 SER A N 1
ATOM 709 C CA . SER A 1 103 ? 12.563 -5.553 -6.186 1.00 93.31 103 SER A CA 1
ATOM 710 C C . SER A 1 103 ? 12.237 -6.788 -5.338 1.00 93.31 103 SER A C 1
ATOM 712 O O . SER A 1 103 ? 11.489 -6.708 -4.361 1.00 93.31 103 SER A O 1
ATOM 714 N N . GLU A 1 104 ? 12.847 -7.938 -5.643 1.00 93.62 104 GLU A N 1
ATOM 715 C CA . GLU A 1 104 ? 12.655 -9.178 -4.870 1.00 93.62 104 GLU A CA 1
ATOM 716 C C . GLU A 1 104 ? 12.945 -8.998 -3.373 1.00 93.62 104 GLU A C 1
ATOM 718 O O . GLU A 1 104 ? 12.172 -9.437 -2.517 1.00 93.62 104 GLU A O 1
ATOM 723 N N . GLY A 1 105 ? 14.025 -8.285 -3.038 1.00 94.62 105 GLY A N 1
ATOM 724 C CA . GLY A 1 105 ? 14.363 -7.964 -1.651 1.00 94.62 105 GLY A CA 1
ATOM 725 C C . GLY A 1 105 ? 13.299 -7.096 -0.974 1.00 94.62 105 GLY A C 1
ATOM 726 O O . GLY A 1 105 ? 13.021 -7.256 0.217 1.00 94.62 105 GLY A O 1
ATOM 727 N N . ALA A 1 106 ? 12.657 -6.204 -1.728 1.00 94.81 106 ALA A N 1
ATOM 728 C CA . ALA A 1 106 ? 11.589 -5.360 -1.219 1.00 94.81 106 ALA A CA 1
ATOM 729 C C . ALA A 1 106 ? 10.254 -6.101 -1.058 1.00 94.81 106 ALA A C 1
ATOM 731 O O . ALA A 1 106 ? 9.546 -5.900 -0.064 1.00 94.81 106 ALA A O 1
ATOM 732 N N . ILE A 1 107 ? 9.952 -7.031 -1.965 1.00 96.56 107 ILE A N 1
ATOM 733 C CA . ILE A 1 107 ? 8.837 -7.975 -1.837 1.00 96.56 107 ILE A CA 1
ATOM 734 C C . ILE A 1 107 ? 9.031 -8.840 -0.589 1.00 96.56 107 ILE A C 1
ATOM 736 O O . ILE A 1 107 ? 8.118 -8.953 0.230 1.00 96.56 107 ILE A O 1
ATOM 740 N N . ARG A 1 108 ? 10.229 -9.409 -0.392 1.00 96.88 108 ARG A N 1
ATOM 741 C CA . ARG A 1 108 ? 10.555 -10.234 0.782 1.00 96.88 108 ARG A CA 1
ATOM 742 C C . ARG A 1 108 ? 10.365 -9.461 2.083 1.00 96.88 108 ARG A C 1
ATOM 744 O O . ARG A 1 108 ? 9.744 -9.985 3.002 1.00 96.88 108 ARG A O 1
ATOM 751 N N . ARG A 1 109 ? 10.842 -8.217 2.152 1.00 96.50 109 ARG A N 1
ATOM 752 C CA . ARG A 1 109 ? 10.620 -7.335 3.309 1.00 96.50 109 ARG A CA 1
ATOM 753 C C . ARG A 1 109 ? 9.136 -7.074 3.549 1.00 96.50 109 ARG A C 1
ATOM 755 O O . ARG A 1 109 ? 8.683 -7.181 4.680 1.00 96.50 109 ARG A O 1
ATOM 762 N N . THR A 1 110 ? 8.356 -6.814 2.504 1.00 97.94 110 THR A N 1
ATOM 763 C CA . THR A 1 110 ? 6.903 -6.627 2.657 1.00 97.94 110 THR A CA 1
ATOM 764 C C . THR A 1 110 ? 6.236 -7.895 3.212 1.00 97.94 110 THR A C 1
ATOM 766 O O . THR A 1 110 ? 5.448 -7.817 4.151 1.00 97.94 110 THR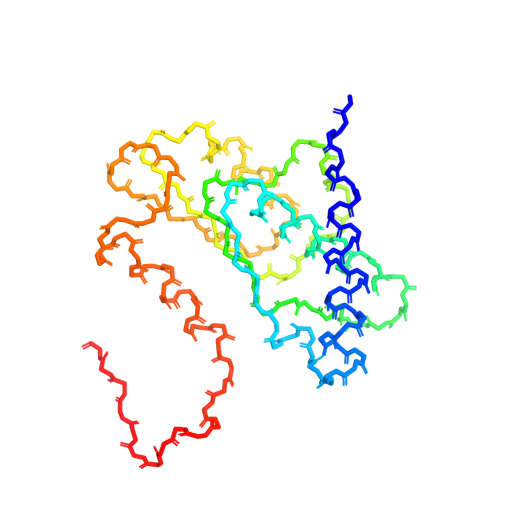 A O 1
ATOM 769 N N . LYS A 1 111 ? 6.634 -9.084 2.739 1.00 97.50 111 LYS A N 1
ATOM 770 C CA . LYS A 1 111 ? 6.178 -10.393 3.251 1.00 97.50 111 LYS A CA 1
ATOM 771 C C . LYS A 1 111 ? 6.630 -10.712 4.684 1.00 97.50 111 LYS A C 1
ATOM 773 O O . LYS A 1 111 ? 6.066 -11.607 5.317 1.00 97.50 111 LYS A O 1
ATOM 778 N N . GLN A 1 112 ? 7.645 -10.027 5.215 1.00 96.50 112 GLN A N 1
ATOM 779 C CA . GLN A 1 112 ? 8.007 -10.122 6.636 1.00 96.50 112 GLN A CA 1
ATOM 780 C C . GLN A 1 112 ? 7.023 -9.355 7.523 1.00 96.50 112 GLN A C 1
ATOM 782 O O . GLN A 1 112 ? 6.850 -9.724 8.677 1.00 96.50 112 GLN A O 1
ATOM 787 N N . VAL A 1 113 ? 6.364 -8.333 6.975 1.00 96.50 113 VAL A N 1
ATOM 788 C CA . VAL A 1 113 ? 5.486 -7.412 7.708 1.00 96.50 113 VAL A CA 1
ATOM 789 C C . VAL A 1 113 ? 4.014 -7.794 7.577 1.00 96.50 113 VAL A C 1
ATOM 791 O O . VAL A 1 113 ? 3.254 -7.618 8.528 1.00 96.50 113 VAL A O 1
ATOM 794 N N . PHE A 1 114 ? 3.615 -8.344 6.431 1.00 96.69 114 PHE A N 1
ATOM 795 C CA . PHE A 1 114 ? 2.234 -8.706 6.118 1.00 96.69 114 PHE A CA 1
ATOM 796 C C . PHE A 1 114 ? 2.081 -10.210 5.905 1.00 96.69 114 PHE A C 1
ATOM 798 O O . PHE A 1 114 ? 2.953 -10.862 5.327 1.00 96.69 114 PHE A O 1
ATOM 805 N N . GLU A 1 115 ? 0.966 -10.759 6.384 1.00 95.25 115 GLU A N 1
ATOM 806 C CA . GLU A 1 115 ? 0.624 -12.176 6.245 1.00 95.25 115 GLU A CA 1
ATOM 807 C C . GLU A 1 115 ? 0.252 -12.521 4.796 1.00 95.25 115 GLU A C 1
ATOM 809 O O . GLU A 1 115 ? 0.773 -13.485 4.238 1.00 95.25 115 GLU A O 1
ATOM 814 N N . PHE A 1 116 ? -0.577 -11.687 4.162 1.00 95.62 116 PHE A N 1
ATOM 815 C CA . PHE A 1 116 ? -1.101 -11.918 2.816 1.00 95.62 116 PHE A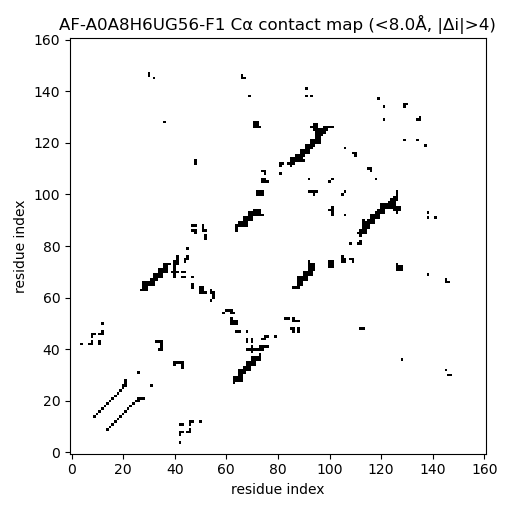 CA 1
ATOM 816 C C . PHE A 1 116 ? -0.570 -10.858 1.848 1.00 95.62 116 PHE A C 1
ATOM 818 O O . PHE A 1 116 ? -1.023 -9.715 1.864 1.00 95.62 116 PHE A O 1
ATOM 825 N N . VAL A 1 117 ? 0.394 -11.239 1.003 1.00 98.06 117 VAL A N 1
ATOM 826 C CA . VAL A 1 117 ? 0.988 -10.351 -0.011 1.00 98.06 117 VAL A CA 1
ATOM 827 C C . VAL A 1 117 ? 0.900 -10.999 -1.386 1.00 98.06 117 VAL A C 1
ATOM 829 O O . VAL A 1 117 ? 1.604 -11.971 -1.670 1.00 98.06 117 VAL A O 1
ATOM 832 N N . GLU A 1 118 ? 0.072 -10.417 -2.242 1.00 97.88 118 GLU A N 1
ATOM 833 C CA . GLU A 1 118 ? 0.019 -10.683 -3.675 1.00 97.88 118 GLU A CA 1
ATOM 834 C C . GLU A 1 118 ? 0.980 -9.732 -4.400 1.00 97.88 118 GLU A C 1
ATOM 836 O O . GLU A 1 118 ? 1.164 -8.580 -3.999 1.00 97.88 118 GLU A O 1
ATOM 841 N N . VAL A 1 119 ? 1.622 -10.214 -5.462 1.00 97.19 119 VAL A N 1
ATOM 842 C CA . VAL A 1 119 ? 2.516 -9.403 -6.294 1.00 97.19 119 VAL A CA 1
ATOM 843 C C . VAL A 1 119 ? 2.077 -9.551 -7.737 1.00 97.19 119 VAL A C 1
ATOM 845 O O . VAL A 1 119 ? 1.985 -10.670 -8.237 1.00 97.19 119 VAL A O 1
ATOM 848 N N . HIS A 1 120 ? 1.843 -8.429 -8.406 1.00 96.56 120 HIS A N 1
ATOM 849 C CA . HIS A 1 120 ? 1.604 -8.393 -9.837 1.00 96.56 120 HIS A CA 1
ATOM 850 C C . HIS A 1 120 ? 2.684 -7.568 -10.537 1.00 96.56 120 HIS A C 1
ATOM 852 O O . HIS A 1 120 ? 2.978 -6.439 -10.143 1.00 96.56 120 HIS A O 1
ATOM 858 N N . GLN A 1 121 ? 3.273 -8.142 -11.583 1.00 95.19 121 GLN A N 1
ATOM 859 C CA . GLN A 1 121 ? 4.257 -7.470 -12.419 1.00 95.19 121 GLN A CA 1
ATOM 860 C C . GLN A 1 121 ? 3.725 -7.336 -13.841 1.00 95.19 121 GLN A C 1
ATOM 862 O O . GLN A 1 121 ? 3.387 -8.333 -14.480 1.00 95.19 121 GLN A O 1
ATOM 867 N N . TYR A 1 122 ? 3.688 -6.108 -14.349 1.00 94.12 122 TYR A N 1
ATOM 868 C CA . TYR A 1 122 ? 3.378 -5.850 -15.749 1.00 94.12 122 TYR A CA 1
ATOM 869 C C . TYR A 1 122 ? 4.465 -6.438 -16.649 1.00 94.12 122 TYR A C 1
ATOM 871 O O . TYR A 1 122 ? 5.640 -6.475 -16.282 1.00 94.12 122 TYR A O 1
ATOM 879 N N . ALA A 1 123 ? 4.110 -6.774 -17.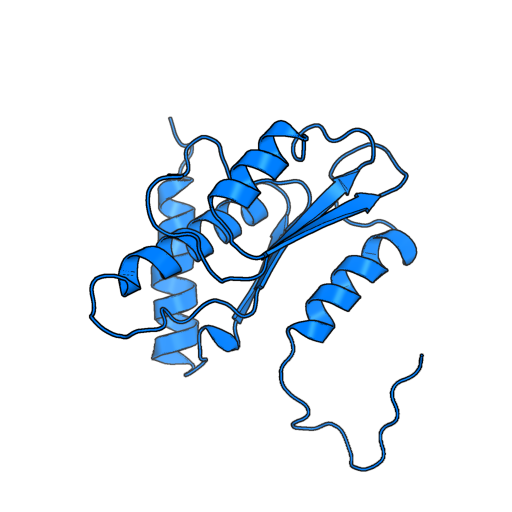890 1.00 93.25 123 ALA A N 1
ATOM 880 C CA . ALA A 1 123 ? 5.086 -7.218 -18.886 1.00 93.25 123 ALA A CA 1
ATOM 881 C C . ALA A 1 123 ? 6.125 -6.132 -19.241 1.00 93.25 123 ALA A C 1
ATOM 883 O O . ALA A 1 123 ? 7.253 -6.451 -19.630 1.00 93.25 123 ALA A O 1
ATOM 884 N N . ARG A 1 124 ? 5.757 -4.847 -19.113 1.00 93.06 124 ARG A N 1
ATOM 885 C CA . ARG A 1 124 ? 6.639 -3.710 -19.414 1.00 93.06 124 ARG A CA 1
ATOM 886 C C . ARG A 1 124 ? 7.607 -3.390 -18.275 1.00 93.06 124 ARG A C 1
ATOM 888 O O . ARG A 1 124 ? 7.376 -3.709 -17.109 1.00 93.06 124 ARG A O 1
ATOM 895 N N . LYS A 1 125 ? 8.674 -2.668 -18.623 1.00 93.06 125 LYS A N 1
ATOM 896 C CA . LYS A 1 125 ? 9.618 -2.107 -17.651 1.00 93.06 125 LYS A CA 1
ATOM 897 C C . LYS A 1 125 ? 8.980 -0.973 -16.841 1.00 93.06 125 LYS A C 1
ATOM 899 O O . LYS A 1 125 ? 8.130 -0.227 -17.344 1.00 93.06 125 LYS A O 1
ATOM 904 N N . GLY A 1 126 ? 9.463 -0.819 -15.612 1.00 90.94 126 GLY A N 1
ATOM 905 C CA . GLY A 1 126 ? 9.153 0.306 -14.738 1.00 90.94 126 GLY A CA 1
ATOM 906 C C . GLY A 1 126 ? 7.877 0.158 -13.910 1.00 90.94 126 GLY A C 1
ATOM 907 O O . GLY A 1 126 ? 6.853 -0.360 -14.352 1.00 90.94 126 GLY A O 1
ATOM 908 N N . ASP A 1 127 ? 7.942 0.735 -12.717 1.00 93.94 127 ASP A N 1
ATOM 909 C CA . ASP A 1 127 ? 7.000 0.563 -11.608 1.00 93.94 127 ASP A CA 1
ATOM 910 C C . ASP A 1 127 ? 5.826 1.564 -11.604 1.00 93.94 127 ASP A C 1
ATOM 912 O O . ASP A 1 127 ? 5.149 1.762 -10.601 1.00 93.94 127 ASP A O 1
ATOM 916 N N . GLY A 1 128 ? 5.583 2.233 -12.733 1.00 94.31 128 GLY A N 1
ATOM 917 C CA . GLY A 1 128 ? 4.524 3.240 -12.864 1.00 94.31 128 GLY A CA 1
ATOM 918 C C . GLY A 1 128 ? 3.097 2.674 -12.822 1.00 94.31 128 GLY A C 1
ATOM 919 O O . GLY A 1 128 ? 2.889 1.465 -12.871 1.00 94.31 128 GLY A O 1
ATOM 920 N N . MET A 1 129 ? 2.106 3.568 -12.821 1.00 96.25 129 MET A N 1
ATOM 921 C CA . MET A 1 129 ? 0.675 3.224 -12.881 1.00 96.25 129 MET A CA 1
ATOM 922 C C . MET A 1 129 ? 0.320 2.298 -14.063 1.00 96.25 129 MET A C 1
ATOM 924 O O . MET A 1 129 ? 0.949 2.431 -15.120 1.00 96.25 129 MET A O 1
ATOM 928 N N . PRO A 1 130 ? -0.686 1.407 -13.919 1.00 96.12 130 PRO A N 1
ATOM 929 C CA . PRO A 1 130 ? -1.208 0.606 -15.025 1.00 96.12 130 PRO A CA 1
ATOM 930 C C . PRO A 1 130 ? -1.567 1.475 -16.239 1.00 96.12 130 PRO A C 1
ATOM 932 O O . PRO A 1 130 ? -2.155 2.544 -16.081 1.00 96.12 130 PRO A O 1
ATOM 935 N N . ARG A 1 131 ? -1.222 1.029 -17.452 1.00 95.88 131 ARG A N 1
ATOM 936 C CA . ARG A 1 131 ? -1.415 1.793 -18.705 1.00 95.88 131 ARG A CA 1
ATOM 937 C C . ARG A 1 131 ? -2.506 1.255 -19.618 1.00 95.88 131 ARG A C 1
ATOM 939 O O . ARG A 1 131 ? -2.866 1.911 -20.590 1.00 95.88 131 ARG A O 1
ATOM 946 N N . ASN A 1 132 ? -2.985 0.050 -19.357 1.00 96.62 132 ASN A N 1
ATOM 947 C CA . ASN A 1 132 ? -3.970 -0.626 -20.188 1.00 96.62 132 ASN A CA 1
ATOM 948 C C . ASN A 1 132 ? -4.829 -1.565 -19.333 1.00 96.62 132 ASN A C 1
ATOM 950 O O . ASN A 1 132 ? -4.600 -1.725 -18.131 1.00 96.62 132 ASN A O 1
ATOM 954 N N . ARG A 1 133 ? -5.831 -2.170 -19.976 1.00 96.12 133 ARG A N 1
ATOM 955 C CA . ARG A 1 133 ? -6.756 -3.111 -19.344 1.00 96.12 133 ARG A CA 1
ATOM 956 C C . ARG A 1 133 ? -6.025 -4.272 -18.677 1.00 96.12 133 ARG A C 1
ATOM 958 O O . ARG A 1 133 ? -6.363 -4.598 -17.547 1.00 96.12 133 ARG A O 1
ATOM 965 N N . ASP A 1 134 ? -5.036 -4.854 -19.343 1.00 95.56 134 ASP A N 1
ATOM 966 C CA . ASP A 1 134 ? -4.339 -6.042 -18.845 1.00 95.56 134 ASP A CA 1
ATOM 967 C C . ASP A 1 134 ? -3.519 -5.726 -17.590 1.00 95.56 134 ASP A C 1
ATOM 969 O O . ASP A 1 134 ? -3.530 -6.496 -16.636 1.00 95.56 134 ASP A O 1
ATOM 973 N N . GLU A 1 135 ? -2.876 -4.555 -17.540 1.00 96.38 135 GLU A N 1
ATOM 974 C CA . GLU A 1 135 ? -2.152 -4.075 -16.356 1.00 96.38 135 GLU A CA 1
ATOM 975 C C . GLU A 1 135 ? -3.100 -3.723 -15.197 1.00 96.38 135 GLU A C 1
ATOM 977 O O . GLU A 1 135 ? -2.740 -3.872 -14.029 1.00 96.38 135 GLU A O 1
ATOM 982 N N . MET A 1 136 ? -4.305 -3.232 -15.501 1.00 96.81 136 MET A N 1
ATOM 983 C CA . MET A 1 136 ? -5.287 -2.822 -14.492 1.00 96.81 136 MET A CA 1
ATOM 984 C C . MET A 1 136 ? -6.127 -3.998 -13.973 1.00 96.81 136 MET A C 1
ATOM 986 O O . MET A 1 136 ? -6.598 -3.970 -12.837 1.00 96.81 136 MET A O 1
ATOM 990 N N . MET A 1 137 ? -6.308 -5.050 -14.773 1.00 96.38 137 MET A N 1
ATOM 991 C CA . MET A 1 137 ? -7.179 -6.180 -14.445 1.00 96.38 137 MET A CA 1
ATOM 992 C C . MET A 1 137 ? -6.851 -6.821 -13.083 1.00 96.38 137 MET A C 1
ATOM 994 O O . MET A 1 137 ? -7.767 -6.981 -12.277 1.00 96.38 137 MET A O 1
ATOM 998 N N . PRO A 1 138 ? -5.583 -7.107 -12.735 1.00 94.94 138 PRO A N 1
ATOM 999 C CA . PRO A 1 138 ? -5.247 -7.720 -11.448 1.00 94.94 138 PRO A CA 1
ATOM 1000 C C . PRO A 1 138 ? -5.509 -6.788 -10.261 1.00 94.94 138 PRO A C 1
ATOM 1002 O O . PRO A 1 138 ? -5.892 -7.244 -9.184 1.00 94.94 138 PRO A O 1
ATOM 1005 N N . VAL A 1 139 ? -5.357 -5.474 -10.466 1.00 96.88 139 VAL A N 1
ATOM 1006 C CA . VAL A 1 139 ? -5.688 -4.449 -9.467 1.00 96.88 139 VAL A CA 1
ATOM 1007 C C . VAL A 1 139 ? -7.186 -4.460 -9.181 1.00 96.88 139 VAL A C 1
ATOM 1009 O O . VAL A 1 139 ? -7.595 -4.501 -8.021 1.00 96.88 139 VAL A O 1
ATOM 1012 N N . MET A 1 140 ? -8.003 -4.494 -10.234 1.00 95.75 140 MET A N 1
ATOM 1013 C CA . MET A 1 140 ? -9.461 -4.540 -10.121 1.00 95.75 140 MET A CA 1
ATOM 1014 C C . MET A 1 140 ? -9.955 -5.850 -9.514 1.00 95.75 140 MET A C 1
ATOM 1016 O O . MET A 1 140 ? -10.834 -5.821 -8.661 1.00 95.75 140 MET A O 1
ATOM 1020 N N . GLN A 1 141 ? -9.366 -6.989 -9.885 1.00 94.88 141 GLN A N 1
ATOM 1021 C CA . GLN A 1 141 ? -9.693 -8.285 -9.288 1.00 94.88 141 GLN A CA 1
ATOM 1022 C C . GLN A 1 141 ? -9.379 -8.310 -7.791 1.00 94.88 141 GLN A C 1
ATOM 1024 O O . GLN A 1 141 ? -10.195 -8.775 -6.998 1.00 94.88 141 GLN A O 1
ATOM 1029 N N . PHE A 1 142 ? -8.217 -7.789 -7.383 1.00 95.75 142 PHE A N 1
ATOM 1030 C CA . PHE A 1 142 ? -7.901 -7.656 -5.965 1.00 95.75 142 PHE A CA 1
ATOM 1031 C C . PHE A 1 142 ? -8.907 -6.746 -5.264 1.00 95.75 142 PHE A C 1
ATOM 1033 O O . PHE A 1 142 ? -9.452 -7.135 -4.236 1.00 95.75 142 PHE A O 1
ATOM 1040 N N . PHE A 1 143 ? -9.189 -5.570 -5.831 1.00 94.75 143 PHE A N 1
ATOM 1041 C CA . PHE A 1 143 ? -10.141 -4.621 -5.264 1.00 94.75 143 PHE A CA 1
ATOM 1042 C C . PHE A 1 143 ? -11.536 -5.240 -5.095 1.00 94.75 143 PHE A C 1
ATOM 1044 O O . PHE A 1 143 ? -12.083 -5.202 -3.996 1.00 94.75 143 PHE A O 1
ATOM 1051 N N . ALA A 1 144 ? -12.062 -5.899 -6.130 1.00 91.38 144 ALA A N 1
ATOM 1052 C CA . ALA A 1 144 ? -13.364 -6.560 -6.114 1.00 91.38 144 ALA A CA 1
ATOM 1053 C C . ALA A 1 144 ? -13.470 -7.614 -5.001 1.00 91.38 144 ALA A C 1
ATOM 1055 O O . ALA A 1 144 ? -14.442 -7.611 -4.253 1.00 91.38 144 ALA A O 1
ATOM 1056 N N . ARG A 1 145 ? -12.435 -8.444 -4.794 1.00 89.12 145 ARG A N 1
ATOM 1057 C CA . ARG A 1 145 ? -12.405 -9.431 -3.694 1.00 89.12 145 ARG A CA 1
ATOM 1058 C C . ARG A 1 145 ? -12.424 -8.802 -2.296 1.00 89.12 145 ARG A C 1
ATOM 1060 O O . ARG A 1 145 ? -12.712 -9.492 -1.320 1.00 89.12 145 ARG A O 1
ATOM 1067 N N . ARG A 1 146 ? -12.055 -7.523 -2.169 1.00 87.75 146 ARG A N 1
ATOM 1068 C CA . ARG A 1 146 ? -12.052 -6.778 -0.896 1.00 87.75 146 ARG A CA 1
ATOM 1069 C C . ARG A 1 146 ? -13.341 -5.996 -0.660 1.00 87.75 146 ARG A C 1
ATOM 1071 O O . ARG A 1 146 ? -13.644 -5.654 0.484 1.00 87.75 146 ARG A O 1
ATOM 1078 N N . LEU A 1 147 ? -14.143 -5.770 -1.696 1.00 78.94 147 LEU A N 1
ATOM 1079 C CA . LEU A 1 147 ? -15.481 -5.211 -1.559 1.00 78.94 147 LEU A CA 1
ATOM 1080 C C . LEU A 1 147 ? -16.416 -6.290 -0.996 1.00 78.94 147 LEU A C 1
ATOM 1082 O O . LEU A 1 147 ? -16.930 -7.142 -1.708 1.00 78.94 147 LEU A O 1
ATOM 1086 N N . ARG A 1 148 ? -16.622 -6.266 0.323 1.00 62.62 148 ARG A N 1
ATOM 1087 C CA . ARG A 1 148 ? -17.458 -7.241 1.047 1.00 62.62 148 ARG A CA 1
ATOM 1088 C C . ARG A 1 148 ? -18.970 -7.027 0.905 1.00 62.62 148 ARG A C 1
ATOM 1090 O O . ARG A 1 148 ? -19.731 -7.686 1.605 1.00 62.62 148 ARG A O 1
ATOM 1097 N N . SER A 1 149 ? -19.418 -6.113 0.049 1.00 57.56 149 SER A N 1
ATOM 1098 C CA . SER A 1 149 ? -20.824 -5.718 0.003 1.00 57.56 149 SER A CA 1
ATOM 1099 C C . SER A 1 149 ? -21.513 -6.174 -1.276 1.00 57.56 149 SER A C 1
ATOM 1101 O O . SER A 1 149 ? -21.214 -5.687 -2.362 1.00 57.56 149 SER A O 1
ATOM 1103 N N . TRP A 1 150 ? -22.477 -7.080 -1.112 1.00 55.19 150 TRP A N 1
ATOM 1104 C CA . TRP A 1 150 ? -23.564 -7.330 -2.067 1.00 55.19 150 TRP A CA 1
ATOM 1105 C C . TRP A 1 150 ? -24.770 -6.414 -1.793 1.00 55.19 150 TRP A C 1
ATOM 1107 O O . TRP A 1 150 ? -25.819 -6.537 -2.417 1.00 55.19 150 TRP A O 1
ATOM 1117 N N . GLN A 1 151 ? -24.649 -5.497 -0.831 1.00 45.38 151 GLN A N 1
ATOM 1118 C CA . GLN A 1 151 ? -25.706 -4.571 -0.457 1.00 45.38 151 GLN A CA 1
ATOM 1119 C C . GLN A 1 151 ? -25.898 -3.569 -1.603 1.00 45.38 151 GLN A C 1
ATOM 1121 O O . GLN A 1 151 ? -25.011 -2.768 -1.892 1.00 45.38 151 GLN A O 1
ATOM 1126 N N . GLY A 1 152 ? -27.041 -3.665 -2.286 1.00 51.38 152 GLY A N 1
ATOM 1127 C CA . GLY A 1 152 ? -27.343 -2.897 -3.497 1.00 51.38 152 GLY A CA 1
ATOM 1128 C C . GLY A 1 152 ? -27.106 -3.645 -4.814 1.00 51.38 152 GLY A C 1
ATOM 1129 O O . GLY A 1 152 ? -27.441 -3.101 -5.862 1.00 51.38 152 GLY A O 1
ATOM 1130 N N . VAL A 1 153 ? -26.588 -4.880 -4.786 1.00 61.59 153 VAL A N 1
ATOM 1131 C CA . VAL A 1 153 ? -26.621 -5.778 -5.952 1.00 61.59 153 VAL A CA 1
ATOM 1132 C C . VAL A 1 153 ? -28.061 -6.284 -6.098 1.00 61.59 153 VAL A C 1
ATOM 1134 O O . VAL A 1 153 ? -28.562 -6.911 -5.162 1.00 61.59 153 VAL A O 1
ATOM 1137 N N . PRO A 1 154 ? -28.756 -6.002 -7.217 1.00 62.97 154 PRO A N 1
ATOM 1138 C CA . PRO A 1 154 ? -30.121 -6.474 -7.419 1.00 62.97 154 PRO A CA 1
ATOM 1139 C C . PRO A 1 154 ? -30.194 -8.001 -7.356 1.00 62.97 154 PRO A C 1
ATOM 1141 O O . PRO A 1 154 ? -29.304 -8.688 -7.875 1.00 62.97 154 PRO A O 1
ATOM 1144 N N . GLU A 1 155 ? -31.264 -8.532 -6.760 1.00 58.75 155 GLU A N 1
ATOM 1145 C CA . GLU A 1 155 ? -31.542 -9.970 -6.791 1.00 58.75 155 GLU A CA 1
ATOM 1146 C C . GLU A 1 155 ? -31.525 -10.478 -8.243 1.00 58.75 155 GLU A C 1
ATOM 1148 O O . GLU A 1 155 ? -32.128 -9.877 -9.132 1.00 58.75 155 GLU A O 1
ATOM 1153 N N . GLY A 1 156 ? -30.792 -11.568 -8.492 1.00 69.38 156 GLY A N 1
ATOM 1154 C CA . GLY A 1 156 ? -30.650 -12.160 -9.828 1.00 69.38 156 GLY A CA 1
ATOM 1155 C C . GLY A 1 156 ? -29.462 -11.662 -10.658 1.00 69.38 156 GLY A C 1
ATOM 1156 O O . GLY A 1 156 ? -29.311 -12.085 -11.803 1.00 69.38 156 GLY A O 1
ATOM 1157 N N . SER A 1 157 ? -28.594 -10.809 -10.108 1.00 71.69 157 SER A N 1
ATOM 1158 C CA . SER A 1 157 ? -27.336 -10.449 -10.777 1.00 71.69 157 SER A CA 1
ATOM 1159 C C . SER A 1 157 ? -26.398 -11.660 -10.865 1.00 71.69 157 SER A C 1
ATOM 1161 O O . SER A 1 157 ? -26.132 -12.316 -9.859 1.00 71.69 157 SER A O 1
ATOM 1163 N N . VAL A 1 158 ? -25.887 -11.945 -12.065 1.00 60.84 158 VAL A N 1
ATOM 1164 C CA . VAL A 1 158 ? -24.964 -13.060 -12.336 1.00 60.84 158 VAL A CA 1
ATOM 1165 C C . VAL A 1 158 ? -23.560 -12.512 -12.600 1.00 60.84 158 VAL A C 1
ATOM 1167 O O . VAL A 1 158 ? -23.401 -11.534 -13.330 1.00 60.84 158 VAL A O 1
ATOM 1170 N N . GLU A 1 159 ? -22.545 -13.134 -11.998 1.00 54.38 159 GLU A N 1
ATOM 1171 C CA . GLU A 1 159 ? -21.134 -12.817 -12.241 1.00 54.38 159 GLU A CA 1
ATOM 1172 C C . GLU A 1 159 ? -20.762 -13.164 -13.691 1.00 54.38 159 GLU A C 1
ATOM 1174 O O . GLU A 1 159 ? -20.978 -14.290 -14.139 1.00 54.38 159 GLU A O 1
ATOM 1179 N N . ILE A 1 160 ? -20.218 -12.197 -14.435 1.00 57.03 160 ILE A N 1
ATOM 1180 C CA . ILE A 1 160 ? -19.689 -12.448 -15.780 1.00 57.03 160 ILE A CA 1
ATOM 1181 C C . ILE A 1 160 ? -18.263 -12.981 -15.614 1.00 57.03 160 ILE A C 1
ATOM 1183 O O . ILE A 1 160 ? -17.359 -12.211 -15.280 1.00 57.03 160 ILE A O 1
ATOM 1187 N N . THR A 1 161 ? -18.093 -14.290 -15.807 1.00 51.41 161 THR A N 1
ATOM 1188 C CA . THR A 1 161 ? -16.796 -14.982 -15.878 1.00 51.41 161 THR A CA 1
ATOM 1189 C C . THR A 1 161 ? -16.149 -14.890 -17.254 1.00 51.41 161 THR A C 1
ATOM 1191 O O . THR A 1 161 ? -16.877 -14.818 -18.270 1.00 51.41 161 THR A O 1
#

pLDDT: mean 87.28, std 14.95, range [36.59, 98.62]